Protein AF-A0A6H9YZC9-F1 (afdb_monomer_lite)

Secondary structure (DSSP, 8-state):
------PPPTTEE-SS-HHHHHHHHGGGGGGEEEEEE--SS--S-SEEEEEE------TTS-PPPGGG-EEEEEE--EETTTHHHHHHHIIIIIHHHHHHHHHHHHHS-HHHHTS-EEEEEEEETTEEEEEEPPP-

Organism: NCBI:txid359158

Structure (mmCIF, N/CA/C/O backbone):
data_AF-A0A6H9YZC9-F1
#
_entry.id   AF-A0A6H9YZC9-F1
#
loop_
_atom_site.group_PDB
_atom_site.id
_atom_site.type_symbol
_atom_site.label_atom_id
_atom_site.label_alt_id
_atom_site.label_comp_id
_atom_site.label_asym_id
_atom_site.label_entity_id
_atom_site.label_seq_id
_atom_site.pdbx_PDB_ins_code
_atom_site.Cartn_x
_atom_site.Cartn_y
_atom_site.Cartn_z
_atom_site.occupancy
_atom_site.B_iso_or_equiv
_atom_site.auth_seq_id
_atom_site.auth_comp_id
_atom_site.auth_asym_id
_atom_site.auth_atom_id
_atom_site.pdbx_PDB_model_num
ATOM 1 N N . MET A 1 1 ? -15.181 16.964 -12.530 1.00 35.88 1 MET A N 1
ATOM 2 C CA . MET A 1 1 ? -16.227 16.237 -11.771 1.00 35.88 1 MET A CA 1
ATOM 3 C C . MET A 1 1 ? -15.688 15.906 -10.385 1.00 35.88 1 MET A C 1
ATOM 5 O O . MET A 1 1 ? -14.635 15.282 -10.334 1.00 35.88 1 MET A O 1
ATOM 9 N N . PRO A 1 2 ? -16.326 16.319 -9.277 1.00 38.09 2 PRO A N 1
ATOM 10 C CA . PRO A 1 2 ? -15.846 15.965 -7.950 1.00 38.09 2 PRO A CA 1
ATOM 11 C C . PRO A 1 2 ? -16.252 14.523 -7.632 1.00 38.09 2 PRO A C 1
ATOM 13 O O . PRO A 1 2 ? -17.406 14.121 -7.791 1.00 38.09 2 PRO A O 1
ATOM 16 N N . SER A 1 3 ? -15.264 13.736 -7.227 1.00 37.78 3 SER A N 1
ATOM 17 C CA . SER A 1 3 ? -15.363 12.350 -6.792 1.00 37.78 3 SER A CA 1
ATOM 18 C C . SER A 1 3 ? -16.500 12.195 -5.781 1.00 37.78 3 SER A C 1
ATOM 20 O O . SER A 1 3 ? -16.399 12.686 -4.658 1.00 37.78 3 SER A O 1
ATOM 22 N N . ARG A 1 4 ? -17.594 11.524 -6.170 1.00 45.19 4 ARG A N 1
ATOM 23 C CA . ARG A 1 4 ? -18.665 11.114 -5.247 1.00 45.19 4 ARG A CA 1
ATOM 24 C C . ARG A 1 4 ? -18.017 10.512 -4.005 1.00 45.19 4 ARG A C 1
ATOM 26 O O . ARG A 1 4 ? -17.253 9.559 -4.145 1.00 45.19 4 ARG A O 1
ATOM 33 N N . ASN A 1 5 ? -18.335 11.077 -2.839 1.00 43.62 5 ASN A N 1
ATOM 34 C CA . ASN A 1 5 ? -18.006 10.562 -1.512 1.00 43.62 5 ASN A CA 1
ATOM 35 C C . ASN A 1 5 ? -18.246 9.047 -1.471 1.00 43.62 5 ASN A C 1
ATOM 37 O O . ASN A 1 5 ? -19.364 8.590 -1.228 1.00 43.62 5 ASN A O 1
ATOM 41 N N . ARG A 1 6 ? -17.202 8.263 -1.751 1.00 60.91 6 ARG A N 1
ATOM 42 C CA . ARG A 1 6 ? -17.221 6.812 -1.616 1.00 60.91 6 ARG A CA 1
ATOM 43 C C . ARG A 1 6 ? -17.148 6.539 -0.128 1.00 60.91 6 ARG A C 1
ATOM 45 O O . ARG A 1 6 ? -16.075 6.554 0.459 1.00 60.91 6 ARG A O 1
ATOM 52 N N . ARG A 1 7 ? -18.312 6.401 0.494 1.00 68.62 7 ARG A N 1
ATOM 53 C CA . ARG A 1 7 ? -18.409 6.053 1.906 1.00 68.62 7 ARG A CA 1
ATOM 54 C C . ARG A 1 7 ? -18.166 4.558 2.035 1.00 68.62 7 ARG A C 1
ATOM 56 O O . ARG A 1 7 ? -18.754 3.767 1.301 1.00 68.62 7 ARG A O 1
ATOM 63 N N . LEU A 1 8 ? -17.272 4.196 2.942 1.00 81.00 8 LEU A N 1
ATOM 64 C CA . LEU A 1 8 ? -17.139 2.820 3.387 1.00 81.00 8 LEU A CA 1
ATOM 65 C C . LEU A 1 8 ? -18.416 2.393 4.127 1.00 81.00 8 LEU A C 1
ATOM 67 O O . LEU A 1 8 ? -19.137 3.236 4.668 1.00 81.00 8 LEU A O 1
ATOM 71 N N . GLY A 1 9 ? -18.703 1.090 4.126 1.00 80.38 9 GLY A N 1
ATOM 72 C CA . GLY A 1 9 ? -19.789 0.534 4.933 1.00 80.38 9 GLY A CA 1
ATOM 73 C C . GLY A 1 9 ? -19.558 0.764 6.431 1.00 80.38 9 GLY A C 1
ATOM 74 O O . GLY A 1 9 ? -18.443 1.046 6.870 1.00 80.38 9 GLY A O 1
ATOM 75 N N . SER A 1 10 ? -20.610 0.636 7.236 1.00 82.44 10 SER A N 1
ATOM 76 C CA . SER A 1 10 ? -20.487 0.704 8.696 1.00 82.44 10 SER A CA 1
ATOM 77 C C . SER A 1 10 ? -19.557 -0.398 9.219 1.00 82.44 10 SER A C 1
ATOM 79 O O . SER A 1 10 ? -19.694 -1.552 8.822 1.00 82.44 10 SER A O 1
ATOM 81 N N . GLY A 1 11 ? -18.641 -0.053 10.129 1.00 87.94 11 GLY A N 1
ATOM 82 C CA . GLY A 1 11 ? -17.729 -1.011 10.771 1.00 87.94 11 GLY A CA 1
ATOM 83 C C . GLY A 1 11 ? -16.433 -1.298 10.007 1.00 87.94 11 GLY A C 1
ATOM 84 O O . GLY A 1 11 ? -15.629 -2.110 10.468 1.00 87.94 11 GLY A O 1
ATOM 85 N N . VAL A 1 12 ? -16.200 -0.628 8.874 1.00 92.38 12 VAL A N 1
ATOM 86 C CA . VAL A 1 12 ? -14.926 -0.680 8.151 1.00 92.38 12 VAL A CA 1
ATOM 87 C C . VAL A 1 12 ? -14.318 0.706 7.966 1.00 92.38 12 VAL A C 1
ATOM 89 O O . VAL A 1 12 ? -15.001 1.732 7.932 1.00 92.38 12 VAL A O 1
ATOM 92 N N . SER A 1 13 ? -12.995 0.767 7.874 1.00 92.25 13 SER A N 1
ATOM 93 C CA . SER A 1 13 ? -12.247 2.016 7.739 1.00 92.25 13 SER A CA 1
ATOM 94 C C . SER A 1 13 ? -10.962 1.790 6.959 1.00 92.25 13 SER A C 1
ATOM 96 O O . SER A 1 13 ? -10.380 0.711 7.017 1.00 92.25 13 SER A O 1
ATOM 98 N N . TRP A 1 14 ? -10.487 2.808 6.243 1.00 94.75 14 TRP A N 1
ATOM 99 C CA . TRP A 1 14 ? -9.127 2.758 5.714 1.00 94.75 14 TRP A CA 1
ATOM 100 C C . TRP A 1 14 ? -8.123 2.879 6.873 1.00 94.75 14 TRP A C 1
ATOM 102 O O . TRP A 1 14 ? -8.303 3.743 7.745 1.00 94.75 14 TRP A O 1
ATOM 112 N N . PRO A 1 15 ? -7.090 2.018 6.915 1.00 94.50 15 PRO A N 1
ATOM 113 C CA . PRO A 1 15 ? -6.124 2.011 8.014 1.00 94.50 15 PRO A CA 1
ATOM 114 C C . PRO A 1 15 ? -5.228 3.257 7.987 1.00 94.50 15 PRO A C 1
ATOM 116 O O . PRO A 1 15 ? -4.970 3.883 9.017 1.00 94.50 15 PRO A O 1
ATOM 119 N N . ILE A 1 16 ? -4.835 3.680 6.789 1.00 95.50 16 ILE A N 1
ATOM 120 C CA . ILE A 1 16 ? -4.005 4.860 6.539 1.00 95.50 16 ILE A CA 1
ATOM 121 C C . ILE A 1 16 ? -4.741 5.862 5.646 1.00 95.50 16 ILE A C 1
ATOM 123 O O . ILE A 1 16 ? -5.761 5.542 5.035 1.00 95.50 16 ILE A O 1
ATOM 127 N N . THR A 1 17 ? -4.249 7.092 5.617 1.00 94.88 17 THR A N 1
ATOM 128 C CA . THR A 1 17 ? -4.746 8.207 4.805 1.00 94.88 17 THR A CA 1
ATOM 129 C C . THR A 1 17 ? -3.785 8.494 3.655 1.00 94.88 17 THR A C 1
ATOM 131 O O . THR A 1 17 ? -2.713 7.904 3.567 1.00 94.88 17 THR A O 1
ATOM 134 N N . LEU A 1 18 ? -4.156 9.409 2.755 1.00 94.56 18 LEU A N 1
ATOM 135 C CA . LEU A 1 18 ? -3.239 9.839 1.700 1.00 94.56 18 LEU A CA 1
ATOM 136 C C . LEU A 1 18 ? -2.002 10.535 2.281 1.00 94.56 18 LEU A C 1
ATOM 138 O O . LEU A 1 18 ? -0.907 10.291 1.797 1.00 94.56 18 LEU A O 1
ATOM 142 N N . THR A 1 19 ? -2.172 11.352 3.323 1.00 95.50 19 THR A N 1
ATOM 143 C CA . THR A 1 19 ? -1.064 12.034 4.007 1.00 95.50 19 THR A CA 1
ATOM 144 C C . THR A 1 19 ? -0.060 11.032 4.558 1.00 95.50 19 THR A C 1
ATOM 146 O O . THR A 1 19 ? 1.122 11.160 4.294 1.00 95.50 19 THR A O 1
ATOM 149 N N . ASP A 1 20 ? -0.539 9.964 5.196 1.00 95.94 20 ASP A N 1
ATOM 150 C CA . ASP A 1 20 ? 0.334 8.896 5.696 1.00 95.94 20 ASP A CA 1
ATOM 151 C C . ASP A 1 20 ? 1.168 8.241 4.593 1.00 95.94 20 ASP A C 1
ATOM 153 O O . ASP A 1 20 ? 2.332 7.919 4.803 1.00 95.94 20 ASP A O 1
ATOM 157 N N . VAL A 1 21 ? 0.569 8.029 3.416 1.00 95.88 21 VAL A N 1
ATOM 158 C CA . VAL A 1 21 ? 1.273 7.457 2.261 1.00 95.88 21 VAL A CA 1
ATOM 159 C C . VAL A 1 21 ? 2.315 8.439 1.732 1.00 95.88 21 VAL A C 1
ATOM 161 O O . VAL A 1 21 ? 3.436 8.029 1.453 1.00 95.88 21 VAL A O 1
ATOM 164 N N . VAL A 1 22 ? 1.965 9.720 1.603 1.00 96.06 22 VAL A N 1
ATOM 165 C CA . VAL A 1 22 ? 2.898 10.762 1.152 1.00 96.06 22 VAL A CA 1
ATOM 166 C C . VAL A 1 22 ? 4.079 10.875 2.117 1.00 96.06 22 VAL A C 1
ATOM 168 O O . VAL A 1 22 ? 5.224 10.795 1.684 1.00 96.06 22 VAL A O 1
ATOM 171 N N . ASP A 1 23 ? 3.809 10.969 3.418 1.00 95.75 23 ASP A N 1
ATOM 172 C CA . ASP A 1 23 ? 4.841 11.107 4.447 1.00 95.75 23 ASP A CA 1
ATOM 173 C C . ASP A 1 23 ? 5.718 9.849 4.542 1.00 95.75 23 ASP A C 1
ATOM 175 O O . ASP A 1 23 ? 6.940 9.945 4.652 1.00 95.75 23 ASP A O 1
ATOM 179 N N . GLY A 1 24 ? 5.114 8.658 4.466 1.00 94.75 24 GLY A N 1
ATOM 180 C CA . GLY A 1 24 ? 5.840 7.391 4.564 1.00 94.75 24 GLY A CA 1
ATOM 181 C C . GLY A 1 24 ? 6.709 7.072 3.345 1.00 94.75 24 GLY A C 1
ATOM 182 O O . GLY A 1 24 ? 7.756 6.440 3.493 1.00 94.75 24 GLY A O 1
ATOM 183 N N . LEU A 1 25 ? 6.307 7.509 2.147 1.00 95.31 25 LEU A N 1
ATOM 184 C CA . LEU A 1 25 ? 7.089 7.304 0.923 1.00 95.31 25 LEU A CA 1
ATOM 185 C C . LEU A 1 25 ? 8.112 8.416 0.672 1.00 95.31 25 LEU A C 1
ATOM 187 O O . LEU A 1 25 ? 9.149 8.151 0.059 1.00 95.31 25 LEU A O 1
ATOM 191 N N . GLY A 1 26 ? 7.855 9.633 1.156 1.00 95.00 26 GLY A N 1
ATOM 192 C CA . GLY A 1 26 ? 8.716 10.787 0.916 1.00 95.00 26 GLY A CA 1
ATOM 193 C C . GLY A 1 26 ? 8.889 11.050 -0.581 1.00 95.00 26 GLY A C 1
ATOM 194 O O . GLY A 1 26 ? 7.920 11.020 -1.340 1.00 95.00 26 GLY A O 1
ATOM 195 N N . GLU A 1 27 ? 10.132 11.262 -1.016 1.00 95.06 27 GLU A N 1
ATOM 196 C CA . GLU A 1 27 ? 10.477 11.530 -2.422 1.00 95.06 27 GLU A CA 1
ATOM 197 C C . GLU A 1 27 ? 9.981 10.427 -3.365 1.00 95.06 27 GLU A C 1
ATOM 199 O O . GLU A 1 27 ? 9.469 10.717 -4.440 1.00 95.06 27 GLU A O 1
ATOM 204 N N . GLN A 1 28 ? 9.982 9.164 -2.919 1.00 95.31 28 GLN A N 1
ATOM 205 C CA . GLN A 1 28 ? 9.550 8.033 -3.748 1.00 95.31 28 GLN A CA 1
ATOM 206 C C . GLN A 1 28 ? 8.070 8.093 -4.156 1.00 95.31 28 GLN A C 1
ATOM 208 O O . GLN A 1 28 ? 7.657 7.387 -5.077 1.00 95.31 28 GLN A O 1
ATOM 213 N N . TYR A 1 29 ? 7.260 8.939 -3.508 1.00 95.50 29 TYR A N 1
ATOM 214 C CA . TYR A 1 29 ? 5.874 9.175 -3.906 1.00 95.50 29 TYR A CA 1
ATOM 215 C C . TYR A 1 29 ? 5.754 9.720 -5.343 1.00 95.50 29 TYR A C 1
ATOM 217 O O . TYR A 1 29 ? 4.734 9.482 -5.989 1.00 95.50 29 TYR A O 1
ATOM 225 N N . GLU A 1 30 ? 6.781 10.400 -5.871 1.00 95.00 30 GLU A N 1
ATOM 226 C CA . GLU A 1 30 ? 6.767 10.964 -7.230 1.00 95.00 30 GLU A CA 1
ATOM 227 C C . GLU A 1 30 ? 6.601 9.903 -8.332 1.00 95.00 30 GLU A C 1
ATOM 229 O O . GLU A 1 30 ? 6.004 10.175 -9.376 1.00 95.00 30 GLU A O 1
ATOM 234 N N . PHE A 1 31 ? 7.071 8.677 -8.080 1.00 92.81 31 PHE A N 1
ATOM 235 C CA . PHE A 1 31 ? 7.014 7.563 -9.031 1.00 92.81 31 PHE A CA 1
ATOM 236 C C . PHE A 1 31 ? 5.683 6.811 -8.993 1.00 92.81 31 PHE A C 1
ATOM 238 O O . PHE A 1 31 ? 5.417 5.951 -9.839 1.00 92.81 31 PHE A O 1
ATOM 245 N N . VAL A 1 32 ? 4.836 7.112 -8.008 1.00 92.88 32 VAL A N 1
ATOM 246 C CA . VAL A 1 32 ? 3.579 6.409 -7.793 1.00 92.88 32 VAL A CA 1
ATOM 247 C C . VAL A 1 32 ? 2.446 7.148 -8.493 1.00 92.88 32 VAL A C 1
ATOM 249 O O . VAL A 1 32 ? 2.217 8.345 -8.304 1.00 92.88 32 VAL A O 1
ATOM 252 N N . LYS A 1 33 ? 1.642 6.409 -9.258 1.00 93.19 33 LYS A N 1
ATOM 253 C CA . LYS A 1 33 ? 0.313 6.880 -9.642 1.00 93.19 33 LYS A CA 1
ATOM 254 C C . LYS A 1 33 ? -0.517 7.124 -8.383 1.00 93.19 33 LYS A C 1
ATOM 256 O O . LYS A 1 33 ? -0.341 6.479 -7.352 1.00 93.19 33 LYS A O 1
ATOM 261 N N . ARG A 1 34 ? -1.469 8.057 -8.472 1.00 88.69 34 ARG A N 1
ATOM 262 C CA . ARG A 1 34 ? -2.301 8.455 -7.328 1.00 88.69 34 ARG A CA 1
ATOM 263 C C . ARG A 1 34 ? -2.853 7.220 -6.584 1.00 88.69 34 ARG A C 1
ATOM 265 O O . ARG A 1 34 ? -3.614 6.468 -7.199 1.00 88.69 34 ARG A O 1
ATOM 272 N N . PRO A 1 35 ? -2.557 7.048 -5.278 1.00 93.81 35 PRO A N 1
ATOM 273 C CA . PRO A 1 35 ? -3.004 5.879 -4.534 1.00 93.81 35 PRO A CA 1
ATOM 274 C C . PRO A 1 35 ? -4.522 5.718 -4.555 1.00 93.81 35 PRO A C 1
ATOM 276 O O . PRO A 1 35 ? -5.288 6.684 -4.421 1.00 93.81 35 PRO A O 1
ATOM 279 N N . LYS A 1 36 ? -4.965 4.472 -4.698 1.00 93.62 36 LYS A N 1
ATOM 280 C CA . LYS A 1 36 ? -6.373 4.111 -4.784 1.00 93.62 36 LYS A CA 1
ATOM 281 C C . LYS A 1 36 ? -6.872 3.599 -3.440 1.00 93.62 36 LYS A C 1
ATOM 283 O O . LYS A 1 36 ? -6.503 2.524 -2.980 1.00 93.62 36 LYS A O 1
ATOM 288 N N . PHE A 1 37 ? -7.792 4.353 -2.849 1.00 93.31 37 PHE A N 1
ATOM 289 C CA . PHE A 1 37 ? -8.552 3.930 -1.677 1.00 93.31 37 PHE A CA 1
ATOM 290 C C . PHE A 1 37 ? -9.737 3.077 -2.131 1.00 93.31 37 PHE A C 1
ATOM 292 O O . PHE A 1 37 ? -10.738 3.575 -2.661 1.00 93.31 37 PHE A O 1
ATOM 299 N N . CYS A 1 38 ? -9.584 1.764 -1.991 1.00 91.88 38 CYS A N 1
ATOM 300 C CA . CYS A 1 38 ? -10.551 0.780 -2.446 1.00 91.88 38 CYS A CA 1
ATOM 301 C C . CYS A 1 38 ? -11.796 0.784 -1.555 1.00 91.88 38 CYS A C 1
ATOM 303 O O . CYS A 1 38 ? -11.715 0.947 -0.340 1.00 91.88 38 CYS A O 1
ATOM 305 N N . VAL A 1 39 ? -12.955 0.579 -2.175 1.00 87.75 39 VAL A N 1
ATOM 306 C CA . VAL A 1 39 ? -14.223 0.337 -1.476 1.00 87.75 39 VAL A CA 1
ATOM 307 C C . VAL A 1 39 ? -14.509 -1.160 -1.454 1.00 87.75 39 VAL A C 1
ATOM 309 O O . VAL A 1 39 ? -14.090 -1.872 -2.364 1.00 87.75 39 VAL A O 1
ATOM 312 N N . GLY A 1 40 ? -15.217 -1.634 -0.433 1.00 83.19 40 GLY A N 1
ATOM 313 C CA . GLY A 1 40 ? -15.562 -3.047 -0.278 1.00 83.19 40 GLY A CA 1
ATOM 314 C C . GLY A 1 40 ? -15.529 -3.492 1.181 1.00 83.19 40 GLY A C 1
ATOM 315 O O . GLY A 1 40 ? -15.512 -2.658 2.087 1.00 83.19 40 GLY A O 1
ATOM 316 N N . GLY A 1 41 ? -15.540 -4.808 1.388 1.00 84.81 41 GLY A N 1
ATOM 317 C CA . GLY A 1 41 ? -15.393 -5.425 2.705 1.00 84.81 41 GLY A CA 1
ATOM 318 C C . GLY A 1 41 ? -13.947 -5.441 3.206 1.00 84.81 41 GLY A C 1
ATOM 319 O O . GLY A 1 41 ? -13.024 -5.059 2.484 1.00 84.81 41 GLY A O 1
ATOM 320 N N . VAL A 1 42 ? -13.784 -5.907 4.445 1.00 86.88 42 VAL A N 1
ATOM 321 C CA . VAL A 1 42 ? -12.486 -6.111 5.107 1.00 86.88 42 VAL A CA 1
ATOM 322 C C . VAL A 1 42 ? -11.573 -6.949 4.215 1.00 86.88 42 VAL A C 1
ATOM 324 O O . VAL A 1 42 ? -12.010 -7.957 3.661 1.00 86.88 42 VAL A O 1
ATOM 327 N N . ALA A 1 43 ? -10.323 -6.520 4.070 1.00 85.25 43 ALA A N 1
ATOM 328 C CA . ALA A 1 43 ? -9.298 -7.261 3.351 1.00 85.25 43 ALA A CA 1
ATOM 329 C C . ALA A 1 43 ? -8.211 -7.761 4.303 1.00 85.25 43 ALA A C 1
ATOM 331 O O . ALA A 1 43 ? -7.774 -7.010 5.171 1.00 85.25 43 ALA A O 1
ATOM 332 N N . ASP A 1 44 ? -7.725 -8.977 4.059 1.00 86.81 44 ASP A N 1
ATOM 333 C CA . ASP A 1 44 ? -6.588 -9.564 4.785 1.00 86.81 44 ASP A CA 1
ATOM 334 C C . ASP A 1 44 ? -5.263 -8.863 4.435 1.00 86.81 44 ASP A C 1
ATOM 336 O O . ASP A 1 44 ? -4.336 -8.804 5.237 1.00 86.81 44 ASP A O 1
ATOM 340 N N . SER A 1 45 ? -5.187 -8.276 3.234 1.00 92.38 45 SER A N 1
ATOM 341 C CA . SER A 1 45 ? -4.067 -7.439 2.793 1.00 92.38 45 SER A CA 1
ATOM 342 C C . SER A 1 45 ? -4.497 -5.970 2.703 1.00 92.38 45 SER A C 1
ATOM 344 O O . SER A 1 45 ? -5.061 -5.563 1.677 1.00 92.38 45 SER A O 1
ATOM 346 N N . PRO A 1 46 ? -4.284 -5.159 3.754 1.00 94.19 46 PRO A N 1
ATOM 347 C CA . PRO A 1 46 ? -4.685 -3.751 3.764 1.00 94.19 46 PRO A CA 1
ATOM 348 C C . PRO A 1 46 ? -3.909 -2.868 2.778 1.00 94.19 46 PRO A C 1
ATOM 350 O O . PRO A 1 46 ? -4.414 -1.812 2.387 1.00 94.19 46 PRO A O 1
ATOM 353 N N . LEU A 1 47 ? -2.714 -3.290 2.357 1.00 96.38 47 LEU A N 1
ATOM 354 C CA . LEU A 1 47 ? -1.855 -2.560 1.430 1.00 96.38 47 LEU A CA 1
ATOM 355 C C . LEU A 1 47 ? -1.381 -3.489 0.310 1.00 96.38 47 LEU A C 1
ATOM 357 O O . LEU A 1 47 ? -0.965 -4.621 0.556 1.00 96.38 47 LEU A O 1
ATOM 361 N N . ALA A 1 48 ? -1.433 -2.999 -0.922 1.00 95.81 48 ALA A N 1
ATOM 362 C CA . ALA A 1 48 ? -0.862 -3.665 -2.081 1.00 95.81 48 ALA A CA 1
ATOM 363 C C . ALA A 1 48 ? -0.217 -2.645 -3.019 1.00 95.81 48 ALA A C 1
ATOM 365 O O . ALA A 1 48 ? -0.701 -1.518 -3.136 1.00 95.81 48 ALA A O 1
ATOM 366 N N . VAL A 1 49 ? 0.836 -3.067 -3.708 1.00 96.12 49 VAL A N 1
ATOM 367 C CA . VAL A 1 49 ? 1.492 -2.332 -4.784 1.00 96.12 49 VAL A CA 1
ATOM 368 C C . VAL A 1 49 ? 1.565 -3.202 -6.029 1.00 96.12 49 VAL A C 1
ATOM 370 O O . VAL A 1 49 ? 1.696 -4.422 -5.934 1.00 96.12 49 VAL A O 1
ATOM 373 N N . GLU A 1 50 ? 1.471 -2.567 -7.185 1.00 94.50 50 GLU A N 1
ATOM 374 C CA . GLU A 1 50 ? 1.593 -3.198 -8.490 1.00 94.50 50 GLU A CA 1
ATOM 375 C C . GLU A 1 50 ? 2.520 -2.363 -9.381 1.00 94.50 50 GLU A C 1
ATOM 377 O O . GLU A 1 50 ? 2.387 -1.138 -9.425 1.00 94.50 50 GLU A O 1
ATOM 382 N N . TRP A 1 51 ? 3.450 -3.018 -10.074 1.00 93.94 51 TRP A N 1
ATOM 383 C CA . TRP A 1 51 ? 4.173 -2.466 -11.217 1.00 93.94 51 TRP A CA 1
ATOM 384 C C . TRP A 1 51 ? 3.479 -2.939 -12.485 1.00 93.94 51 TRP A C 1
ATOM 386 O O . TRP A 1 51 ? 3.383 -4.143 -12.726 1.00 93.94 51 TRP A O 1
ATOM 396 N N . VAL A 1 52 ? 3.011 -1.990 -13.290 1.00 90.62 52 VAL A N 1
ATOM 397 C CA . VAL A 1 52 ? 2.422 -2.268 -14.598 1.00 90.62 52 VAL A CA 1
ATOM 398 C C . VAL A 1 52 ? 3.434 -1.897 -15.682 1.00 90.62 52 VAL A C 1
ATOM 400 O O . VAL A 1 52 ? 3.767 -0.708 -15.799 1.00 90.62 52 VAL A O 1
ATOM 403 N N . PRO A 1 53 ? 3.910 -2.872 -16.478 1.00 88.12 53 PRO A N 1
ATOM 404 C CA . PRO A 1 53 ? 4.937 -2.647 -17.481 1.00 88.12 53 PRO A CA 1
ATOM 405 C C . PRO A 1 53 ? 4.416 -1.786 -18.631 1.00 88.12 53 PRO A C 1
ATOM 407 O O . PRO A 1 53 ? 3.235 -1.810 -18.998 1.00 88.12 53 PRO A O 1
ATOM 410 N N . ALA A 1 54 ? 5.331 -1.038 -19.240 1.00 80.75 54 ALA A N 1
ATOM 411 C CA . ALA A 1 54 ? 5.067 -0.273 -20.449 1.00 80.75 54 ALA A CA 1
ATOM 412 C C . ALA A 1 54 ? 5.061 -1.206 -21.673 1.00 80.75 54 ALA A C 1
ATOM 414 O O . ALA A 1 54 ? 5.934 -1.120 -22.530 1.00 80.75 54 ALA A O 1
ATOM 415 N N . HIS A 1 55 ? 4.096 -2.123 -21.774 1.00 71.38 55 HIS A N 1
ATOM 416 C CA . HIS A 1 55 ? 3.966 -2.921 -22.994 1.00 71.38 55 HIS A CA 1
ATOM 417 C C . HIS A 1 55 ? 3.556 -2.039 -24.174 1.00 71.38 55 HIS A C 1
ATOM 419 O O . HIS A 1 55 ? 2.756 -1.111 -24.029 1.00 71.38 55 HIS A O 1
ATOM 425 N N . SER A 1 56 ? 4.068 -2.357 -25.366 1.00 54.81 56 SER A N 1
ATOM 426 C CA . SER A 1 56 ? 3.708 -1.654 -26.596 1.00 54.81 56 SER A CA 1
ATOM 427 C C . SER A 1 56 ? 2.190 -1.683 -26.792 1.00 54.81 56 SER A C 1
ATOM 429 O O . SER A 1 56 ? 1.599 -2.736 -27.048 1.00 54.81 56 SER A O 1
ATOM 431 N N . PHE A 1 57 ? 1.552 -0.520 -26.666 1.00 53.97 57 PHE A N 1
ATOM 432 C CA . PHE A 1 57 ? 0.121 -0.349 -26.872 1.00 53.97 57 PHE A CA 1
ATOM 433 C C . PHE A 1 57 ? -0.198 -0.401 -28.372 1.00 53.97 57 PHE A C 1
ATOM 435 O O . PHE A 1 57 ? -0.370 0.624 -29.026 1.00 53.97 57 PHE A O 1
ATOM 442 N N . ASN A 1 58 ? -0.275 -1.606 -28.935 1.00 55.31 58 ASN A N 1
ATOM 443 C CA . ASN A 1 58 ? -0.851 -1.804 -30.260 1.00 55.31 58 ASN A CA 1
ATOM 444 C C . ASN A 1 58 ? -2.368 -1.973 -30.093 1.00 55.31 58 ASN A C 1
ATOM 446 O O . ASN A 1 58 ? -2.844 -3.014 -29.629 1.00 55.31 58 ASN A O 1
ATOM 450 N N . PHE A 1 59 ? -3.119 -0.911 -30.415 1.00 51.75 59 PHE A N 1
ATOM 451 C CA . PHE A 1 59 ? -4.585 -0.862 -30.360 1.00 51.75 59 PHE A CA 1
ATOM 452 C C . PHE A 1 59 ? -5.203 -2.148 -30.944 1.00 51.75 59 PHE A C 1
ATOM 454 O O . PHE A 1 59 ? -5.102 -2.403 -32.141 1.00 51.75 59 PHE A O 1
ATOM 461 N N . GLY A 1 60 ? -5.852 -2.949 -30.089 1.00 56.22 60 GLY A N 1
ATOM 462 C CA . GLY A 1 60 ? -6.610 -4.147 -30.481 1.00 56.22 60 GLY A CA 1
ATOM 463 C C . GLY A 1 60 ? -6.057 -5.500 -30.009 1.00 56.22 60 GLY A C 1
ATOM 464 O O . GLY A 1 60 ? -6.797 -6.476 -30.065 1.00 56.22 60 GLY A O 1
ATOM 465 N N . MET A 1 61 ? -4.819 -5.581 -29.497 1.00 61.34 61 MET A N 1
ATOM 466 C CA . MET A 1 61 ? -4.169 -6.854 -29.106 1.00 61.34 61 MET A CA 1
ATOM 467 C C . MET A 1 61 ? -3.720 -6.910 -27.629 1.00 61.34 61 MET A C 1
ATOM 469 O O . MET A 1 61 ? -2.657 -7.428 -27.313 1.00 61.34 61 MET A O 1
ATOM 473 N N . GLY A 1 62 ? -4.526 -6.383 -26.701 1.00 59.44 62 GLY A N 1
ATOM 474 C CA . GLY A 1 62 ? -4.377 -6.697 -25.267 1.00 59.44 62 GLY A CA 1
ATOM 475 C C . GLY A 1 62 ? -3.275 -5.966 -24.483 1.0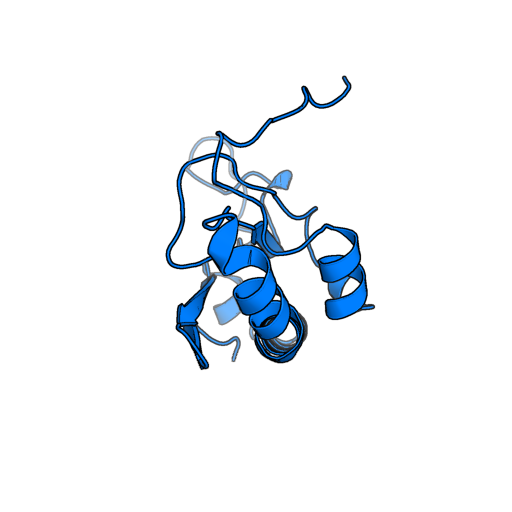0 59.44 62 GLY A C 1
ATOM 476 O O . GLY A 1 62 ? -2.963 -6.392 -23.377 1.00 59.44 62 GLY A O 1
ATOM 477 N N . GLY A 1 63 ? -2.704 -4.873 -25.005 1.00 64.56 63 GLY A N 1
ATOM 478 C CA . GLY A 1 63 ? -1.724 -4.050 -24.275 1.00 64.56 63 GLY A CA 1
ATOM 479 C C . GLY A 1 63 ? -2.330 -3.181 -23.157 1.00 64.56 63 GLY A C 1
ATOM 480 O O . GLY A 1 63 ? -3.513 -2.830 -23.192 1.00 64.56 63 GLY A O 1
ATOM 481 N N . TYR A 1 64 ? -1.506 -2.790 -22.177 1.00 70.31 64 TYR A N 1
ATOM 482 C CA . TYR A 1 64 ? -1.897 -1.888 -21.087 1.00 70.31 64 TYR A CA 1
ATOM 483 C C . TYR A 1 64 ? -2.073 -0.449 -21.579 1.00 70.31 64 TYR A C 1
ATOM 485 O O . TYR A 1 64 ? -1.206 0.102 -22.252 1.00 70.31 64 TYR A O 1
ATOM 493 N N . HIS A 1 65 ? -3.192 0.187 -21.221 1.00 72.00 65 HIS A N 1
ATOM 494 C CA . HIS A 1 65 ? -3.412 1.604 -21.516 1.00 72.00 65 HIS A CA 1
ATOM 495 C C . HIS A 1 65 ? -2.295 2.464 -20.883 1.00 72.00 65 HIS A C 1
ATOM 497 O O . HIS A 1 65 ? -1.952 2.228 -19.725 1.00 72.00 65 HIS A O 1
ATOM 503 N N . PRO A 1 66 ? -1.755 3.492 -21.560 1.00 75.88 66 PRO A N 1
ATOM 504 C CA . PRO A 1 66 ? -0.642 4.294 -21.032 1.00 75.88 66 PRO A CA 1
ATOM 505 C C . PRO A 1 66 ? -0.923 4.917 -19.653 1.00 75.88 66 PRO A C 1
ATOM 507 O O . PRO A 1 66 ? -0.021 5.034 -18.827 1.00 75.88 66 PRO A O 1
ATOM 510 N N . ASP A 1 67 ? -2.183 5.247 -19.351 1.00 80.12 67 ASP A N 1
ATOM 511 C CA . ASP A 1 67 ? -2.562 5.766 -18.025 1.00 80.12 67 ASP A CA 1
ATOM 512 C C . ASP A 1 67 ? -2.399 4.750 -16.886 1.00 80.12 67 ASP A C 1
ATOM 514 O O . ASP A 1 67 ? -2.274 5.152 -15.726 1.00 80.12 67 ASP A O 1
ATOM 518 N N . VAL A 1 68 ? -2.412 3.449 -17.196 1.00 82.44 68 VAL A N 1
ATOM 519 C CA . VAL A 1 68 ? -2.237 2.385 -16.203 1.00 82.44 68 VAL A CA 1
ATOM 520 C C . VAL A 1 68 ? -0.791 1.910 -16.093 1.00 82.44 68 VAL A C 1
ATOM 522 O O . VAL A 1 68 ? -0.517 1.113 -15.215 1.00 82.44 68 VAL A O 1
ATOM 525 N N . VAL A 1 69 ? 0.141 2.407 -16.905 1.00 87.25 69 VAL A N 1
ATOM 526 C CA . VAL A 1 69 ? 1.567 2.051 -16.806 1.00 87.25 69 VAL A CA 1
ATOM 527 C C . VAL A 1 69 ? 2.212 2.728 -15.589 1.00 87.25 69 VAL A C 1
ATOM 529 O O . VAL A 1 69 ? 1.960 3.909 -15.324 1.00 87.25 69 VAL A O 1
ATOM 532 N N . GLY A 1 70 ? 3.067 1.999 -14.868 1.00 91.81 70 GLY A N 1
ATOM 533 C CA . GLY A 1 70 ? 3.812 2.480 -13.700 1.00 91.81 70 GLY A CA 1
ATOM 534 C C . GLY A 1 70 ? 3.360 1.850 -12.381 1.00 91.81 70 GLY A C 1
ATOM 535 O O . GLY A 1 70 ? 2.79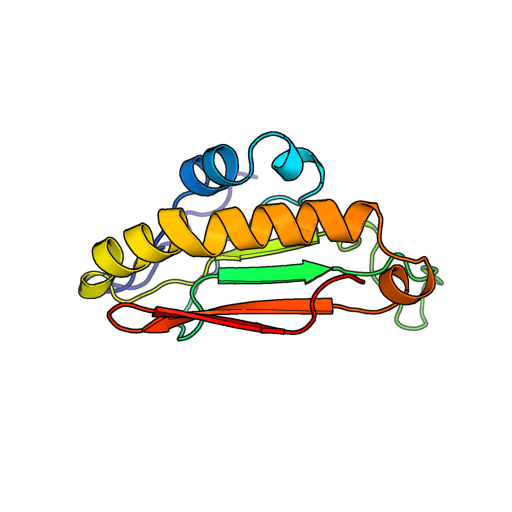1 0.761 -12.362 1.00 91.81 70 GLY A O 1
ATOM 536 N N . ILE A 1 71 ? 3.637 2.534 -11.268 1.00 94.69 71 ILE A N 1
ATOM 537 C CA . ILE A 1 71 ? 3.426 1.996 -9.918 1.00 94.69 71 ILE A CA 1
ATOM 538 C C . ILE A 1 71 ? 2.052 2.395 -9.382 1.00 94.69 71 ILE A C 1
ATOM 540 O O . ILE A 1 71 ? 1.733 3.583 -9.301 1.00 94.69 71 ILE A O 1
ATOM 544 N N . HIS A 1 72 ? 1.262 1.417 -8.942 1.00 94.62 72 HIS A N 1
ATOM 545 C CA . HIS A 1 72 ? -0.061 1.624 -8.350 1.00 94.62 72 HIS A CA 1
ATOM 546 C C . HIS A 1 72 ? -0.101 1.121 -6.922 1.00 94.62 72 HIS A C 1
ATOM 548 O O . HIS A 1 72 ? 0.183 -0.042 -6.664 1.00 94.62 72 HIS A O 1
ATOM 554 N N . ILE A 1 73 ? -0.538 1.974 -5.996 1.00 96.25 73 ILE A N 1
ATOM 555 C CA . ILE A 1 73 ? -0.788 1.579 -4.607 1.00 96.25 73 ILE A CA 1
ATOM 556 C C . ILE A 1 73 ? -2.289 1.459 -4.380 1.00 96.25 73 ILE A C 1
ATOM 558 O O . ILE A 1 73 ? -3.056 2.386 -4.653 1.00 96.25 73 ILE A O 1
ATOM 562 N N . ASN A 1 74 ? -2.702 0.331 -3.816 1.00 95.50 74 ASN A N 1
ATOM 563 C CA . ASN A 1 74 ? -4.071 0.054 -3.422 1.00 95.50 74 ASN A CA 1
ATOM 564 C C . ASN A 1 74 ? -4.159 -0.062 -1.896 1.00 95.50 74 ASN A C 1
ATOM 566 O O . ASN A 1 74 ? -3.519 -0.919 -1.289 1.00 95.50 74 ASN A O 1
ATOM 570 N N . ILE A 1 75 ? -5.003 0.773 -1.288 1.00 95.62 75 ILE A N 1
ATOM 571 C CA . ILE A 1 75 ? -5.309 0.746 0.144 1.00 95.62 75 ILE A CA 1
ATOM 572 C C . ILE A 1 75 ? -6.700 0.149 0.318 1.00 95.62 75 ILE A C 1
ATOM 574 O O . ILE A 1 75 ? -7.694 0.703 -0.168 1.00 95.62 75 ILE A O 1
ATOM 578 N N . ARG A 1 76 ? -6.786 -0.985 1.011 1.00 94.44 76 ARG A N 1
ATOM 579 C CA . ARG A 1 76 ? -8.040 -1.704 1.253 1.00 94.44 76 ARG A CA 1
ATOM 580 C C . ARG A 1 76 ? -8.552 -1.444 2.672 1.00 94.44 76 ARG A C 1
ATOM 582 O O . ARG A 1 76 ? -7.762 -1.171 3.575 1.00 94.44 76 ARG A O 1
ATOM 589 N N . PRO A 1 77 ? -9.879 -1.454 2.875 1.00 94.00 77 PRO A N 1
ATOM 590 C CA . PRO A 1 77 ? -10.445 -1.194 4.185 1.00 94.00 77 PRO A CA 1
ATOM 591 C C . PRO A 1 77 ? -10.225 -2.382 5.128 1.00 94.00 77 PRO A C 1
ATOM 593 O O . PRO A 1 77 ? -10.222 -3.541 4.711 1.00 94.00 77 PRO A O 1
ATOM 596 N N . VAL A 1 78 ? -10.093 -2.070 6.413 1.00 93.81 78 VAL A N 1
ATOM 597 C CA . VAL A 1 78 ? -10.007 -3.022 7.527 1.00 93.81 78 VAL A CA 1
ATOM 598 C C . VAL A 1 78 ? -11.194 -2.837 8.465 1.00 93.81 78 VAL A C 1
ATOM 600 O O . VAL A 1 78 ? -11.956 -1.874 8.317 1.00 93.81 78 VAL A O 1
ATOM 603 N N . ARG A 1 79 ? -11.372 -3.735 9.440 1.00 92.88 79 ARG A N 1
ATOM 604 C CA . ARG A 1 79 ? -12.359 -3.515 10.506 1.00 92.88 79 ARG A CA 1
ATOM 605 C C . ARG A 1 79 ? -12.002 -2.236 11.256 1.00 92.88 79 ARG A C 1
ATOM 607 O O . ARG A 1 79 ? -10.839 -1.990 11.562 1.00 92.88 79 ARG A O 1
ATOM 614 N N . SER A 1 80 ? -13.003 -1.422 11.577 1.00 92.00 80 SER A N 1
ATOM 615 C CA . SER A 1 80 ? -12.773 -0.173 12.313 1.00 92.00 80 SER A CA 1
ATOM 616 C C . SER A 1 80 ? -12.120 -0.404 13.680 1.00 92.00 80 SER A C 1
ATOM 618 O O . SER A 1 80 ? -11.355 0.452 14.114 1.00 92.00 80 SER A O 1
ATOM 620 N N . ALA A 1 81 ? -12.388 -1.549 14.321 1.00 91.81 81 ALA A N 1
ATOM 621 C CA . ALA A 1 81 ? -11.769 -1.947 15.587 1.00 91.81 81 ALA A CA 1
ATOM 622 C C . ALA A 1 81 ? -10.247 -2.146 15.462 1.00 91.81 81 ALA A C 1
ATOM 624 O O . ALA A 1 81 ? -9.495 -1.663 16.303 1.00 91.81 81 ALA A O 1
ATOM 625 N N . ASP A 1 82 ? -9.794 -2.749 14.360 1.00 92.12 82 ASP A N 1
ATOM 626 C CA . ASP A 1 82 ? -8.382 -3.097 14.134 1.00 92.12 82 ASP A CA 1
ATOM 627 C C . ASP A 1 82 ? -7.589 -1.933 13.515 1.00 92.12 82 ASP A C 1
ATOM 629 O O . ASP A 1 82 ? -6.365 -1.975 13.395 1.00 92.12 82 ASP A O 1
ATOM 633 N N . ARG A 1 83 ? -8.283 -0.856 13.116 1.00 93.12 83 ARG A N 1
ATOM 634 C CA . ARG A 1 83 ? -7.720 0.266 12.353 1.00 93.12 83 ARG A CA 1
ATOM 635 C C . ARG A 1 83 ? -6.456 0.837 12.991 1.00 93.12 83 ARG A C 1
ATOM 637 O O . ARG A 1 83 ? -5.507 1.115 12.269 1.00 93.12 83 ARG A O 1
ATOM 644 N N . ALA A 1 84 ? -6.455 1.067 14.303 1.00 93.50 84 ALA A N 1
ATOM 645 C CA . ALA A 1 84 ? -5.323 1.691 14.986 1.00 93.50 84 ALA A CA 1
ATOM 646 C C . ALA A 1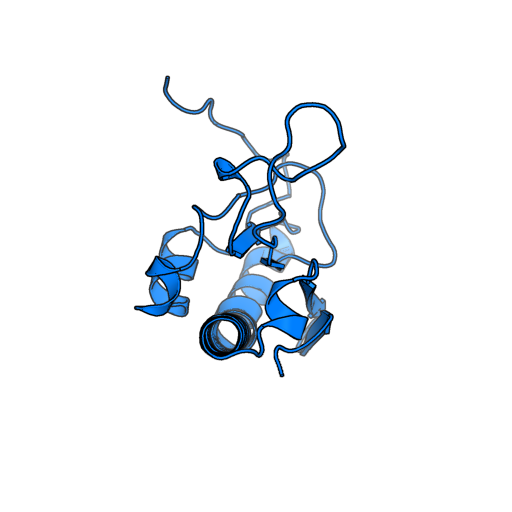 84 ? -4.086 0.778 15.006 1.00 93.50 84 ALA A C 1
ATOM 648 O O . ALA A 1 84 ? -2.985 1.248 14.718 1.00 93.50 84 ALA A O 1
ATOM 649 N N . ALA A 1 85 ? -4.282 -0.517 15.273 1.00 93.12 85 ALA A N 1
ATOM 650 C CA . ALA A 1 85 ? -3.214 -1.513 15.272 1.00 93.12 85 ALA A CA 1
ATOM 651 C C . ALA A 1 85 ? -2.622 -1.679 13.865 1.00 93.12 85 ALA A C 1
ATOM 653 O O . ALA A 1 85 ? -1.424 -1.473 13.667 1.00 93.12 85 ALA A O 1
ATOM 654 N N . VAL A 1 86 ? -3.477 -1.905 12.859 1.00 94.06 86 VAL A N 1
ATOM 655 C CA . VAL A 1 86 ? -3.046 -2.038 11.458 1.00 94.06 86 VAL A CA 1
ATOM 656 C C . VAL A 1 86 ? -2.366 -0.762 10.964 1.00 94.06 86 VAL A C 1
ATOM 658 O O . VAL A 1 86 ? -1.348 -0.831 10.286 1.00 94.06 86 VAL A O 1
ATOM 661 N N . ARG A 1 87 ? -2.886 0.421 11.315 1.00 95.38 87 ARG A N 1
ATOM 662 C CA . ARG A 1 87 ? -2.248 1.699 10.971 1.00 95.38 87 ARG A CA 1
ATOM 663 C C . ARG A 1 87 ? -0.822 1.763 11.502 1.00 95.38 87 ARG A C 1
ATOM 665 O O . ARG A 1 87 ? 0.062 2.148 10.747 1.00 95.38 87 ARG A O 1
ATOM 672 N N . SER A 1 88 ? -0.614 1.410 12.770 1.00 95.00 88 SER A N 1
ATOM 673 C CA . SER A 1 88 ? 0.714 1.418 13.384 1.00 95.00 88 SER A CA 1
ATOM 674 C C . SER A 1 88 ? 1.674 0.520 12.604 1.00 95.00 88 SER A C 1
ATOM 676 O O . SER A 1 88 ? 2.693 1.005 12.124 1.00 95.00 88 SER A O 1
ATOM 678 N N . LEU A 1 89 ? 1.284 -0.736 12.365 1.00 94.81 89 LEU A N 1
ATOM 679 C CA . LEU A 1 89 ? 2.070 -1.713 11.605 1.00 94.81 89 LEU A CA 1
ATOM 680 C C . LEU A 1 89 ? 2.387 -1.246 10.176 1.00 94.81 89 LEU A C 1
ATOM 682 O O . LEU A 1 89 ? 3.512 -1.391 9.695 1.00 94.81 89 LEU A O 1
ATOM 686 N N . LEU A 1 90 ? 1.413 -0.645 9.488 1.00 95.19 90 LEU A N 1
ATOM 687 C CA . LEU A 1 90 ? 1.633 -0.126 8.141 1.00 95.19 90 LEU A CA 1
ATOM 688 C C . LEU A 1 90 ? 2.619 1.042 8.129 1.00 95.19 90 LEU A C 1
ATOM 690 O O . LEU A 1 90 ? 3.472 1.096 7.249 1.00 95.19 90 LEU A O 1
ATOM 694 N N . LEU A 1 91 ? 2.520 1.965 9.087 1.00 95.75 91 LEU A N 1
ATOM 695 C CA . LEU A 1 91 ? 3.415 3.118 9.164 1.00 95.75 91 LEU A CA 1
ATOM 696 C C . LEU A 1 91 ? 4.847 2.715 9.539 1.00 95.75 91 LEU A C 1
ATOM 698 O O . LEU A 1 91 ? 5.795 3.270 8.990 1.00 95.75 91 LEU A O 1
ATOM 702 N N . THR A 1 92 ? 5.009 1.768 10.465 1.00 94.62 92 THR A N 1
ATOM 703 C CA . THR A 1 92 ? 6.323 1.399 11.009 1.00 94.62 92 THR A CA 1
ATOM 704 C C . THR A 1 92 ? 7.061 0.365 10.168 1.00 94.62 92 THR A C 1
ATOM 706 O O . THR A 1 92 ? 8.289 0.395 10.138 1.00 94.62 92 THR A O 1
ATOM 709 N N . LEU A 1 93 ? 6.344 -0.533 9.484 1.00 94.06 93 LEU A N 1
ATOM 710 C CA . LEU A 1 93 ? 6.946 -1.660 8.765 1.00 94.06 93 LEU A CA 1
ATOM 711 C C . LEU A 1 93 ? 6.620 -1.636 7.270 1.00 94.06 93 LEU A C 1
ATOM 713 O O . LEU A 1 93 ? 7.531 -1.647 6.442 1.00 94.06 93 LEU A O 1
ATOM 717 N N . ALA A 1 94 ? 5.336 -1.574 6.904 1.00 93.81 94 ALA A N 1
ATOM 718 C CA . ALA A 1 94 ? 4.931 -1.769 5.510 1.00 93.81 94 ALA A CA 1
ATOM 719 C C . ALA A 1 94 ? 5.304 -0.594 4.590 1.00 93.81 94 ALA A C 1
ATOM 721 O O . ALA A 1 94 ? 5.769 -0.822 3.479 1.00 93.81 94 ALA A O 1
ATOM 722 N N . LEU A 1 95 ? 5.120 0.658 5.025 1.00 95.38 95 LEU A N 1
ATOM 723 C CA . LEU A 1 95 ? 5.453 1.837 4.216 1.00 95.38 95 LEU A CA 1
ATOM 724 C C . LEU A 1 95 ? 6.962 1.992 3.981 1.00 95.38 95 LEU A C 1
ATOM 726 O O . LEU A 1 95 ? 7.329 2.238 2.833 1.00 95.38 95 LEU A O 1
ATOM 730 N N . PRO A 1 96 ? 7.846 1.788 4.979 1.00 95.44 96 PRO A N 1
ATOM 731 C CA . PRO A 1 96 ? 9.281 1.711 4.722 1.00 95.44 96 PRO A CA 1
ATOM 732 C C . PRO A 1 96 ? 9.636 0.623 3.703 1.00 95.44 96 PRO A C 1
ATOM 734 O O . PRO A 1 96 ? 10.323 0.908 2.729 1.00 95.44 96 PRO A O 1
ATOM 737 N N . GLN A 1 97 ? 9.093 -0.592 3.853 1.00 94.69 97 GLN A N 1
ATOM 738 C CA . GLN A 1 97 ? 9.306 -1.674 2.884 1.00 94.69 97 GLN A CA 1
ATOM 739 C C . GLN A 1 97 ? 8.804 -1.308 1.481 1.00 94.69 97 GLN A C 1
ATOM 741 O O . GLN A 1 97 ? 9.480 -1.573 0.492 1.00 94.69 97 GLN A O 1
ATOM 746 N N . LEU A 1 98 ? 7.635 -0.677 1.380 1.00 95.75 98 LEU A N 1
ATOM 747 C CA . LEU A 1 98 ? 7.084 -0.211 0.112 1.00 95.75 98 LEU A CA 1
ATOM 748 C C . LEU A 1 98 ? 7.965 0.872 -0.523 1.00 95.75 98 LEU A C 1
ATOM 750 O O . LEU A 1 98 ? 8.183 0.845 -1.730 1.00 95.75 98 LEU A O 1
ATOM 754 N N . ARG A 1 99 ? 8.504 1.801 0.270 1.00 95.94 99 ARG A N 1
ATOM 755 C CA . ARG A 1 99 ? 9.455 2.813 -0.204 1.00 95.94 99 ARG A CA 1
ATOM 756 C C . ARG A 1 99 ? 10.704 2.159 -0.795 1.00 95.94 99 ARG A C 1
ATOM 758 O O . ARG A 1 99 ? 11.123 2.538 -1.885 1.00 95.94 99 ARG A O 1
ATOM 765 N N . ASP A 1 100 ? 11.263 1.164 -0.110 1.00 95.06 100 ASP A N 1
ATOM 766 C CA . ASP A 1 100 ? 12.401 0.381 -0.599 1.00 95.06 100 ASP A CA 1
ATOM 767 C C . ASP A 1 100 ? 12.062 -0.403 -1.877 1.00 95.06 100 ASP A C 1
ATOM 769 O O . ASP A 1 100 ? 12.856 -0.429 -2.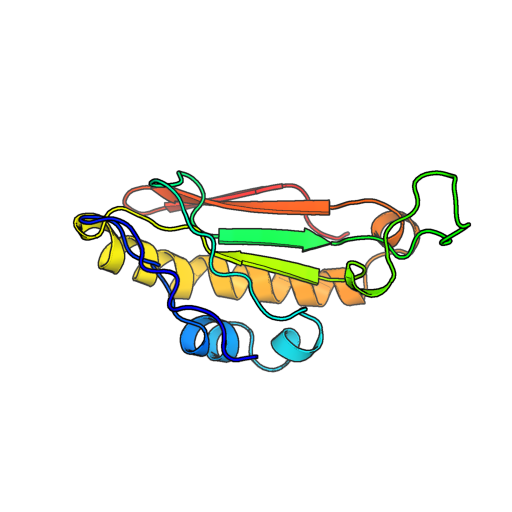818 1.00 95.06 100 ASP A O 1
ATOM 773 N N . TRP A 1 101 ? 10.866 -0.993 -1.950 1.00 95.44 101 TRP A N 1
ATOM 774 C CA . TRP A 1 101 ? 10.370 -1.666 -3.151 1.00 95.44 101 TRP A CA 1
ATOM 775 C C . TRP A 1 101 ? 10.280 -0.691 -4.337 1.00 95.44 101 TRP A C 1
ATOM 777 O O . TRP A 1 101 ? 10.774 -0.991 -5.422 1.00 95.44 101 TRP A O 1
ATOM 787 N N . ILE A 1 102 ? 9.736 0.513 -4.129 1.00 95.00 102 ILE A N 1
ATOM 788 C CA . ILE A 1 102 ? 9.643 1.548 -5.171 1.00 95.00 102 ILE A CA 1
ATOM 789 C C . ILE A 1 102 ? 11.039 1.978 -5.626 1.00 95.00 102 ILE A C 1
ATOM 791 O O . ILE A 1 102 ? 11.309 1.963 -6.826 1.00 95.00 102 ILE A O 1
ATOM 795 N N . ALA A 1 103 ? 11.941 2.287 -4.693 1.00 94.88 103 ALA A N 1
ATOM 796 C CA . ALA A 1 103 ? 13.302 2.700 -5.024 1.00 94.88 103 ALA A CA 1
ATOM 797 C C . ALA A 1 103 ? 14.035 1.634 -5.858 1.00 94.88 103 ALA A C 1
ATOM 799 O O . ALA A 1 103 ? 14.672 1.956 -6.862 1.00 94.88 103 ALA A O 1
ATOM 800 N N . ARG A 1 104 ? 13.889 0.352 -5.500 1.00 93.81 104 ARG A N 1
ATOM 801 C CA . ARG A 1 104 ? 14.483 -0.754 -6.263 1.00 93.81 104 ARG A CA 1
ATOM 802 C C . ARG A 1 104 ? 13.845 -0.928 -7.632 1.00 93.81 104 ARG A C 1
ATOM 804 O O . ARG A 1 104 ? 14.572 -1.136 -8.593 1.00 93.81 104 ARG A O 1
ATOM 811 N N . SER A 1 105 ? 12.528 -0.767 -7.756 1.00 92.31 105 SER A N 1
ATOM 812 C CA . SER A 1 105 ? 11.858 -0.851 -9.061 1.00 92.31 105 SER A CA 1
ATOM 813 C C . SER A 1 105 ? 12.391 0.179 -10.072 1.00 92.31 105 SER A C 1
ATOM 815 O O . SER A 1 105 ? 12.443 -0.107 -11.266 1.00 92.31 105 SER A O 1
ATOM 817 N N . GLN A 1 106 ? 12.875 1.344 -9.614 1.00 90.75 106 GLN A N 1
ATOM 818 C CA . GLN A 1 106 ? 13.484 2.350 -10.496 1.00 90.75 106 GLN A CA 1
ATOM 819 C C . GLN A 1 106 ? 14.824 1.894 -11.084 1.00 90.75 106 GLN A C 1
ATOM 821 O O . GLN A 1 106 ? 15.118 2.191 -12.244 1.00 90.75 106 GLN A O 1
ATOM 826 N N . VAL A 1 107 ? 15.617 1.141 -10.322 1.00 92.44 107 VAL A N 1
ATOM 827 C CA . VAL A 1 107 ? 16.938 0.638 -10.740 1.00 92.44 107 VAL A CA 1
ATOM 828 C C . VAL A 1 107 ? 16.916 -0.821 -11.203 1.00 92.44 107 VAL A C 1
ATOM 830 O O . VAL A 1 107 ? 17.949 -1.331 -11.628 1.00 92.44 107 VAL A O 1
ATOM 833 N N . ALA A 1 108 ? 15.751 -1.470 -11.152 1.00 90.50 108 ALA A N 1
ATOM 834 C CA . ALA A 1 108 ? 15.570 -2.850 -11.575 1.00 90.50 108 ALA A CA 1
ATOM 835 C C . ALA A 1 108 ? 15.913 -3.036 -13.058 1.00 90.50 108 ALA A C 1
ATOM 837 O O . ALA A 1 108 ? 15.777 -2.115 -13.880 1.00 90.50 108 ALA A O 1
ATOM 838 N N . THR A 1 109 ? 16.341 -4.255 -13.379 1.00 90.25 109 THR A N 1
ATOM 839 C CA . THR A 1 109 ? 16.688 -4.667 -14.746 1.00 90.25 109 THR A CA 1
ATOM 840 C C . THR A 1 109 ? 15.523 -4.479 -15.722 1.00 90.25 109 THR A C 1
ATOM 842 O O . THR A 1 109 ? 14.355 -4.536 -15.333 1.00 90.25 109 THR A O 1
ATOM 845 N N . GLU A 1 110 ? 15.829 -4.273 -17.007 1.00 85.69 110 GLU A N 1
ATOM 846 C CA . GLU A 1 110 ? 14.801 -4.157 -18.056 1.00 85.69 110 GLU A CA 1
ATOM 847 C C . GLU A 1 110 ? 13.907 -5.400 -18.098 1.00 85.69 110 GLU A C 1
ATOM 849 O O . GLU A 1 110 ? 12.689 -5.268 -18.095 1.00 85.69 110 GLU A O 1
ATOM 854 N N . THR A 1 111 ? 14.503 -6.591 -17.965 1.00 87.62 111 THR A N 1
ATOM 855 C CA . THR A 1 111 ? 13.773 -7.861 -17.877 1.00 87.62 111 THR A CA 1
ATOM 856 C C . THR A 1 111 ? 12.744 -7.871 -16.749 1.00 87.62 111 THR A C 1
ATOM 858 O O . THR A 1 111 ? 11.642 -8.368 -16.936 1.00 87.62 111 THR A O 1
ATOM 861 N N . TRP A 1 112 ? 13.073 -7.318 -15.576 1.00 89.56 112 TRP A N 1
ATOM 862 C CA . TRP A 1 112 ? 12.100 -7.208 -14.488 1.00 89.56 112 TRP A CA 1
ATOM 863 C C . TRP A 1 112 ? 11.000 -6.203 -14.844 1.00 89.56 112 TRP A C 1
ATOM 865 O O . TRP A 1 112 ? 9.821 -6.476 -14.648 1.00 89.56 112 TRP A O 1
ATOM 875 N N . LYS A 1 113 ? 11.362 -5.051 -15.414 1.00 88.19 113 LYS A N 1
ATOM 876 C CA . LYS A 1 113 ? 10.411 -3.985 -15.765 1.00 88.19 113 LYS A CA 1
ATOM 877 C C . LYS A 1 113 ? 9.431 -4.358 -16.877 1.00 88.19 113 LYS A C 1
ATOM 879 O O . LYS A 1 113 ? 8.415 -3.669 -16.994 1.00 88.19 113 LYS A O 1
ATOM 884 N N . ASP A 1 114 ? 9.723 -5.394 -17.659 1.00 88.00 114 ASP A N 1
ATOM 885 C CA . ASP A 1 114 ? 8.860 -5.898 -18.729 1.00 88.00 114 ASP A CA 1
ATOM 886 C C . ASP A 1 114 ? 7.670 -6.728 -18.225 1.00 88.00 114 ASP A C 1
ATOM 888 O O . ASP A 1 114 ? 6.687 -6.846 -18.948 1.00 88.00 114 ASP A O 1
ATOM 892 N N . ASP A 1 115 ? 7.699 -7.242 -16.994 1.00 87.88 115 ASP A N 1
ATOM 893 C CA . ASP A 1 115 ? 6.618 -8.066 -16.439 1.00 87.88 115 ASP A CA 1
ATOM 894 C C . ASP A 1 115 ? 5.744 -7.314 -15.423 1.00 87.88 115 ASP A C 1
ATOM 896 O O . ASP A 1 115 ? 6.123 -6.290 -14.854 1.00 87.88 115 ASP A O 1
ATOM 900 N N . LEU A 1 116 ? 4.533 -7.831 -15.191 1.00 89.25 116 LEU A N 1
ATOM 901 C CA . LEU A 1 116 ? 3.646 -7.358 -14.128 1.00 89.25 116 LEU A CA 1
ATOM 902 C C . LEU A 1 116 ? 4.128 -7.884 -12.772 1.00 89.25 116 LEU A C 1
ATOM 904 O O . LEU A 1 116 ? 4.147 -9.094 -12.560 1.00 89.25 116 LEU A O 1
ATOM 908 N N . HIS A 1 117 ? 4.371 -6.987 -11.815 1.00 92.19 117 HIS A N 1
ATOM 909 C CA . HIS A 1 117 ? 4.750 -7.377 -10.450 1.00 92.19 117 HIS A CA 1
ATOM 910 C C . HIS A 1 117 ? 3.730 -6.900 -9.440 1.00 92.19 117 HIS A C 1
ATOM 912 O O . HIS A 1 117 ? 3.270 -5.764 -9.500 1.00 92.19 117 HIS A O 1
ATOM 918 N N . THR A 1 118 ? 3.388 -7.747 -8.473 1.00 91.75 118 THR A N 1
ATOM 919 C CA . THR A 1 118 ? 2.492 -7.379 -7.372 1.00 91.75 118 THR A CA 1
ATOM 920 C C . THR A 1 118 ? 3.104 -7.766 -6.037 1.00 91.75 118 THR A C 1
ATOM 922 O O . THR A 1 118 ? 3.508 -8.909 -5.834 1.00 91.75 118 THR A O 1
ATOM 925 N N . CYS A 1 119 ? 3.068 -6.829 -5.095 1.00 93.75 119 CYS A N 1
ATOM 926 C CA . CYS A 1 119 ? 3.392 -7.059 -3.695 1.00 93.75 119 CYS A CA 1
ATOM 927 C C . CYS A 1 119 ? 2.211 -6.675 -2.814 1.00 93.75 119 CYS A C 1
ATOM 929 O O . CYS A 1 119 ? 1.509 -5.693 -3.059 1.00 93.75 119 CYS A O 1
ATOM 931 N N . ARG A 1 120 ? 1.965 -7.466 -1.775 1.00 94.56 120 ARG A N 1
ATOM 932 C CA . ARG A 1 120 ? 0.885 -7.249 -0.814 1.00 94.56 120 ARG A CA 1
ATOM 933 C C . ARG A 1 120 ? 1.433 -7.402 0.589 1.00 94.56 120 ARG A C 1
ATOM 935 O O . ARG A 1 120 ? 2.273 -8.259 0.835 1.00 94.56 120 ARG A O 1
ATOM 942 N N . TRP A 1 121 ? 0.915 -6.597 1.501 1.00 94.81 121 TRP A N 1
ATOM 943 C CA . TRP A 1 121 ? 1.230 -6.689 2.916 1.00 94.81 121 TRP A CA 1
ATOM 944 C C . TRP A 1 121 ? -0.006 -7.180 3.648 1.00 94.81 121 TRP A C 1
ATOM 946 O O . TRP A 1 121 ? -1.063 -6.551 3.544 1.00 94.81 121 TRP A O 1
ATOM 956 N N . THR A 1 122 ? 0.120 -8.300 4.353 1.00 92.12 122 THR A N 1
ATOM 957 C CA . THR A 1 122 ? -0.868 -8.756 5.336 1.00 92.12 122 THR A CA 1
ATOM 958 C C . THR A 1 122 ? -0.412 -8.331 6.724 1.00 92.12 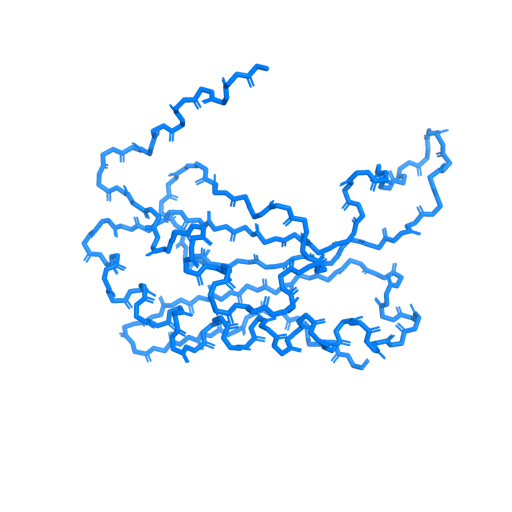122 THR A C 1
ATOM 960 O O . THR A 1 122 ? 0.788 -8.285 7.002 1.00 92.12 122 THR A O 1
ATOM 963 N N . CYS A 1 123 ? -1.369 -7.970 7.572 1.00 87.06 123 CYS A N 1
ATOM 964 C CA . CYS A 1 123 ? -1.105 -7.579 8.950 1.00 87.06 123 CYS A CA 1
ATOM 965 C C . CYS A 1 123 ? -1.817 -8.559 9.876 1.00 87.06 123 CYS A C 1
ATOM 967 O O . CYS A 1 123 ? -3.043 -8.658 9.824 1.00 87.06 123 CYS A O 1
ATOM 969 N N . ASP A 1 124 ? -1.041 -9.226 10.717 1.00 82.31 124 ASP A N 1
ATOM 970 C CA . ASP A 1 124 ? -1.507 -10.004 11.862 1.00 82.31 124 ASP A CA 1
ATOM 971 C C . ASP A 1 124 ? -1.109 -9.254 13.148 1.00 82.31 124 ASP A C 1
ATOM 973 O O . ASP A 1 124 ? -0.379 -8.265 13.061 1.00 82.31 124 ASP A O 1
ATOM 977 N N . ASP A 1 125 ? -1.599 -9.682 14.320 1.00 72.88 125 ASP A N 1
ATOM 978 C CA . ASP A 1 125 ? -1.556 -8.942 15.600 1.00 72.88 125 ASP A CA 1
ATOM 979 C C . ASP A 1 125 ? -0.264 -8.141 15.875 1.00 72.88 125 ASP A C 1
ATOM 981 O O . ASP A 1 125 ? -0.340 -7.018 16.377 1.00 72.88 125 ASP A O 1
ATOM 985 N N . GLU A 1 126 ? 0.911 -8.663 15.503 1.00 75.00 126 GLU A N 1
ATOM 986 C CA . GLU A 1 126 ? 2.204 -7.980 15.680 1.00 75.00 126 GLU A CA 1
ATOM 987 C C . GLU A 1 126 ? 3.137 -8.052 14.458 1.00 75.00 126 GLU A C 1
ATOM 989 O O . GLU A 1 126 ? 4.264 -7.556 14.508 1.00 75.00 126 GLU A O 1
ATOM 994 N N . GLU A 1 127 ? 2.702 -8.650 13.346 1.00 84.69 127 GLU A N 1
ATOM 995 C CA . GLU A 1 127 ? 3.579 -8.935 12.209 1.00 84.69 127 GLU A CA 1
ATOM 996 C C . GLU A 1 127 ? 3.019 -8.375 10.904 1.00 84.69 127 GLU A C 1
ATOM 998 O O . GLU A 1 127 ? 1.826 -8.455 10.606 1.00 84.69 127 GLU A O 1
ATOM 1003 N N . VAL A 1 128 ? 3.921 -7.828 10.093 1.00 86.62 128 VAL A N 1
ATOM 1004 C CA . VAL A 1 128 ? 3.644 -7.496 8.701 1.00 86.62 128 VAL A CA 1
ATOM 1005 C C . VAL A 1 128 ? 4.336 -8.523 7.824 1.00 86.62 128 VAL A C 1
ATOM 1007 O O . VAL A 1 128 ? 5.566 -8.588 7.791 1.00 86.62 128 VAL A O 1
ATOM 1010 N N . ARG A 1 129 ? 3.546 -9.291 7.074 1.00 89.00 129 ARG A N 1
ATOM 1011 C CA . ARG A 1 129 ? 4.065 -10.236 6.085 1.00 89.00 129 ARG A CA 1
ATOM 1012 C C . ARG A 1 129 ? 3.954 -9.650 4.697 1.00 89.00 129 ARG A C 1
ATOM 1014 O O . ARG A 1 129 ? 2.879 -9.238 4.263 1.00 89.00 129 ARG A O 1
ATOM 1021 N N . LEU A 1 130 ? 5.076 -9.662 3.994 1.00 88.38 130 LEU A N 1
ATOM 1022 C CA . LEU A 1 130 ? 5.115 -9.395 2.570 1.00 88.38 130 LEU A CA 1
ATOM 1023 C C . LEU A 1 130 ? 4.782 -10.679 1.805 1.00 88.38 130 LEU A C 1
ATOM 1025 O O . LEU A 1 130 ? 5.404 -11.718 2.016 1.00 88.38 130 LEU A O 1
ATOM 1029 N N . VAL A 1 131 ? 3.850 -10.577 0.866 1.00 89.12 131 VAL A N 1
ATOM 1030 C CA . VAL A 1 131 ? 3.565 -11.600 -0.138 1.00 89.12 131 VAL A CA 1
ATOM 1031 C C . VAL A 1 131 ? 3.751 -10.975 -1.516 1.00 89.12 131 VAL A C 1
ATOM 1033 O O . VAL A 1 131 ? 2.981 -10.096 -1.905 1.00 89.12 131 VAL A O 1
ATOM 1036 N N . GLY A 1 132 ? 4.764 -11.420 -2.254 1.00 85.19 132 GLY A N 1
ATOM 1037 C CA . GLY A 1 132 ? 5.045 -10.952 -3.610 1.00 85.19 132 GLY A CA 1
ATOM 1038 C C . GLY A 1 132 ? 6.529 -10.962 -3.948 1.00 85.19 132 GLY A C 1
ATOM 1039 O O . GLY A 1 132 ? 7.352 -11.456 -3.175 1.00 85.19 132 GLY A O 1
ATOM 1040 N N . GLU A 1 133 ? 6.850 -10.416 -5.115 1.00 84.56 133 GLU A N 1
ATOM 1041 C CA . GLU A 1 133 ? 8.201 -10.415 -5.671 1.00 84.56 133 GLU A CA 1
ATOM 1042 C C . GLU A 1 133 ? 8.939 -9.108 -5.378 1.00 84.56 133 GLU A C 1
ATOM 1044 O O . GLU A 1 133 ? 8.419 -7.997 -5.538 1.00 84.56 133 GLU A O 1
ATOM 1049 N N . TRP A 1 134 ? 10.186 -9.246 -4.931 1.00 84.75 134 TRP A N 1
ATOM 1050 C CA . TRP A 1 134 ? 11.057 -8.107 -4.683 1.00 84.75 134 TRP A CA 1
ATOM 1051 C C . TRP A 1 134 ? 11.792 -7.720 -5.970 1.00 84.75 134 TRP A C 1
ATOM 1053 O O . TRP A 1 134 ? 12.283 -8.620 -6.652 1.00 84.75 134 TRP A O 1
ATOM 1063 N N . PRO A 1 135 ? 11.919 -6.424 -6.305 1.00 83.31 135 PRO A N 1
ATOM 1064 C CA . PRO A 1 135 ? 12.655 -6.015 -7.489 1.00 83.31 135 PRO A CA 1
ATOM 1065 C C . PRO A 1 135 ? 14.137 -6.358 -7.308 1.00 83.31 135 PRO A C 1
ATOM 1067 O O . PRO A 1 135 ? 14.717 -6.074 -6.247 1.00 83.31 135 PRO A O 1
ATOM 1070 N N . LEU A 1 136 ? 14.698 -7.008 -8.332 1.00 75.50 136 LEU A N 1
ATOM 1071 C CA . LEU A 1 136 ? 16.087 -7.468 -8.416 1.00 75.50 136 LEU A CA 1
ATOM 1072 C C . LEU A 1 136 ? 16.975 -6.451 -9.137 1.00 75.50 136 LEU A C 1
ATOM 1074 O O . LEU A 1 136 ? 16.549 -5.930 -10.198 1.00 75.50 136 LEU A O 1
#

Sequence (136 aa):
MPSRNRRLGSGVSWPITLTDVVDGLGEQYEFVKRPKFCVGGVADSPLAVEWVPAHSFNFGMGGYHPDVVGIHINIRPVRSADRAAVRSLLLTLALPQLRDWIARSQVATETWKDDLHTCRWTCDDEEVRLVGEWPL

pLDDT: mean 86.35, std 13.6, range [35.88, 96.38]

Radius of 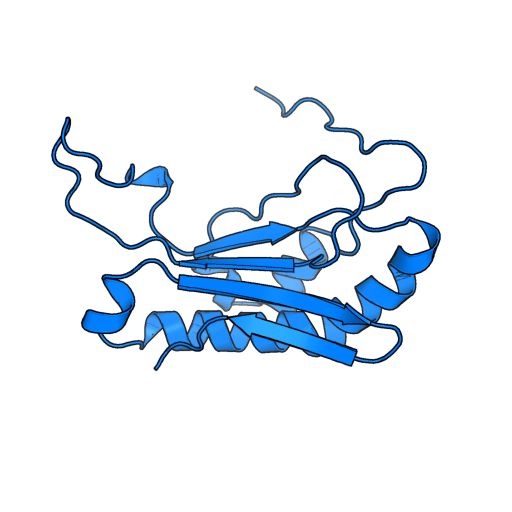gyration: 15.65 Å; chains: 1; bounding box: 37×28×46 Å

Foldseek 3Di:
DDDPPQDADPQKDFLDDQVLLCVLLPPLCVQEDREAEDHDDADQFQKKKKAAAPPPPPPPDDHDDPSPHTMYMYGYIHGPVCSPQVSVCCSPPVSNVVSQQSVLLVVADPVQRRDMWMWTWGDDNNDTDIDTDGGD